Protein AF-A0A2N6VIM2-F1 (afdb_monomer)

Nearest PDB structures (foldseek):
  8fih-assembly1_C  TM=4.445E-01  e=6.158E+00  synthetic construct
  4oyd-assembly2_D  TM=3.310E-01  e=3.445E+00  synthetic construct

Solvent-accessible surface area (backbone atoms only — not comparable to full-atom values): 6609 Å² total; per-residue (Å²): 135,85,80,84,77,76,81,72,76,81,68,93,62,80,76,66,90,76,78,57,73,49,69,70,56,54,49,50,55,51,46,49,53,41,44,48,52,37,67,39,85,89,42,56,72,69,57,18,54,50,26,51,52,51,36,50,54,52,51,51,49,42,48,69,50,55,49,44,52,53,51,49,30,53,76,73,68,69,54,61,59,44,90,67,64,44,46,58,69,55,50,52,50,51,51,57,54,51,52,52,53,50,52,55,51,50,54,62,75,74,109

pLDDT: mean 90.07, std 14.83, range [36.84, 98.5]

Secondary structure (DSSP, 8-state):
------------SPPPTTS---HHHHHHHHHHHHHHHHH-TTS-HHHHHHHHHHHHHHHHHIIIIIIHHHHHHHHTT-PPP-TT---HHHHHHHHHHHHHHHHHHHHHHH-

Organism: NCBI:txid170994

Structure (mmCIF, N/CA/C/O backbone):
data_AF-A0A2N6VIM2-F1
#
_entry.id   AF-A0A2N6VIM2-F1
#
loop_
_atom_site.group_PDB
_atom_site.id
_atom_site.type_symbol
_atom_site.label_atom_id
_atom_site.label_alt_id
_atom_site.label_comp_id
_atom_site.label_asym_id
_atom_site.label_entity_id
_atom_site.label_seq_id
_atom_site.pdbx_PDB_ins_code
_atom_site.Cartn_x
_atom_site.Cartn_y
_atom_site.Cartn_z
_atom_site.occupancy
_atom_site.B_iso_or_equiv
_atom_site.auth_seq_id
_atom_site.auth_comp_id
_atom_site.auth_asym_id
_atom_site.auth_atom_id
_atom_site.pdbx_PDB_model_num
ATOM 1 N N . MET A 1 1 ? 50.051 2.769 6.266 1.00 45.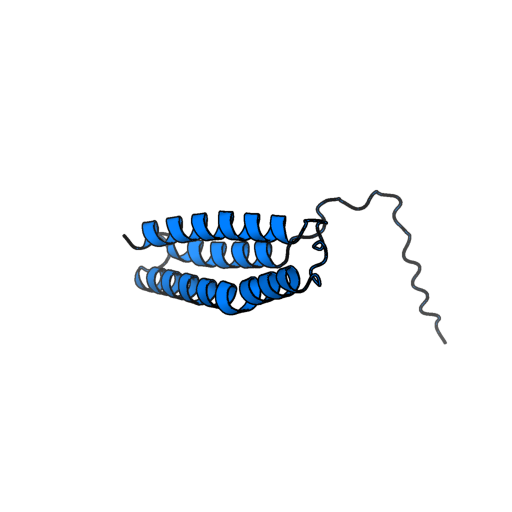91 1 MET A N 1
ATOM 2 C CA . MET A 1 1 ? 48.938 3.190 5.391 1.00 45.91 1 MET A CA 1
ATOM 3 C C . MET A 1 1 ? 48.219 1.909 4.994 1.00 45.91 1 MET A C 1
ATOM 5 O O . MET A 1 1 ? 48.769 1.162 4.201 1.00 45.91 1 MET A O 1
ATOM 9 N N . TYR A 1 2 ? 47.137 1.548 5.693 1.00 36.84 2 TYR A N 1
ATOM 10 C CA . TYR A 1 2 ? 46.463 0.258 5.492 1.00 36.84 2 TYR A CA 1
ATOM 11 C C . TYR A 1 2 ? 45.621 0.293 4.214 1.00 36.84 2 TYR A C 1
ATOM 13 O O . TYR A 1 2 ? 44.830 1.213 4.020 1.00 36.84 2 TYR A O 1
ATOM 21 N N . ASP A 1 3 ? 45.831 -0.709 3.368 1.00 47.19 3 ASP A N 1
ATOM 22 C CA . ASP A 1 3 ? 45.082 -0.969 2.145 1.00 47.19 3 ASP A CA 1
ATOM 23 C C . ASP A 1 3 ? 43.710 -1.562 2.510 1.00 47.19 3 ASP A C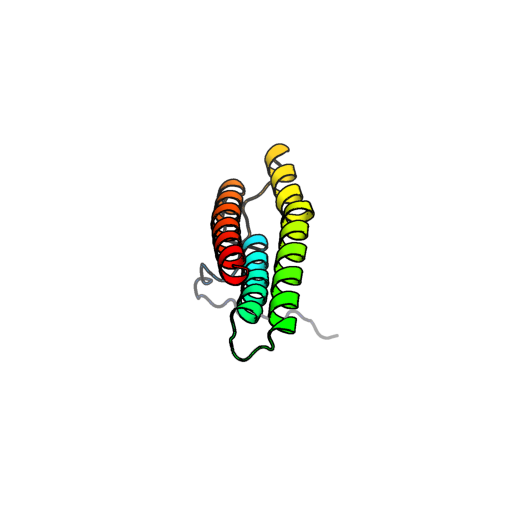 1
ATOM 25 O O . ASP A 1 3 ? 43.626 -2.589 3.187 1.00 47.19 3 ASP A O 1
ATOM 29 N N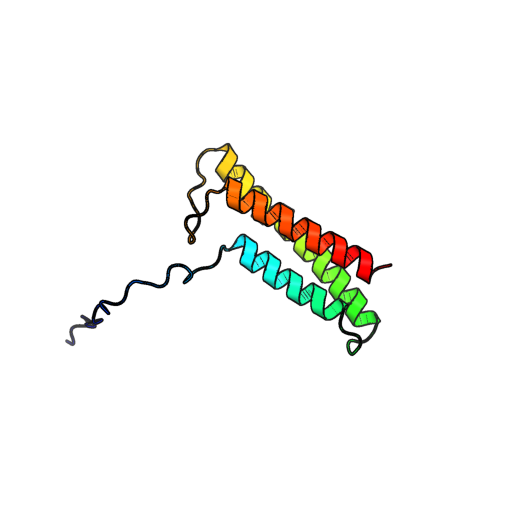 . VAL A 1 4 ? 42.630 -0.885 2.114 1.00 51.62 4 VAL A N 1
ATOM 30 C CA . VAL A 1 4 ? 41.235 -1.286 2.379 1.00 51.62 4 VAL A CA 1
ATOM 31 C C . VAL A 1 4 ? 40.689 -2.069 1.181 1.00 51.62 4 VAL A C 1
ATOM 33 O O . VAL A 1 4 ? 39.545 -1.908 0.763 1.00 51.62 4 VAL A O 1
ATOM 36 N N . ALA A 1 5 ? 41.498 -2.957 0.608 1.00 48.34 5 ALA A N 1
ATOM 37 C CA . ALA A 1 5 ? 41.003 -4.003 -0.273 1.00 48.34 5 ALA A CA 1
ATOM 38 C C . ALA A 1 5 ? 40.392 -5.120 0.589 1.00 48.34 5 ALA A C 1
ATOM 40 O O . ALA A 1 5 ? 40.985 -6.177 0.807 1.00 48.34 5 ALA A O 1
ATOM 41 N N . ALA A 1 6 ? 39.198 -4.865 1.133 1.00 50.22 6 ALA A N 1
ATOM 42 C CA . ALA A 1 6 ? 38.401 -5.885 1.800 1.00 50.22 6 ALA A CA 1
ATOM 43 C C . ALA A 1 6 ? 38.097 -7.001 0.786 1.00 50.22 6 ALA A C 1
ATOM 45 O O . ALA A 1 6 ? 37.249 -6.868 -0.097 1.00 50.22 6 ALA A O 1
ATOM 46 N N . SER A 1 7 ? 38.842 -8.097 0.917 1.00 51.19 7 SER A N 1
ATOM 47 C CA . SER A 1 7 ? 38.660 -9.357 0.206 1.00 51.19 7 SER A CA 1
ATOM 48 C C . SER A 1 7 ? 37.317 -9.970 0.607 1.00 51.19 7 SER A C 1
ATOM 50 O O . SER A 1 7 ? 37.214 -10.784 1.524 1.00 51.19 7 SER A O 1
ATOM 52 N N . GLY A 1 8 ? 36.248 -9.532 -0.055 1.00 54.12 8 GLY A N 1
ATOM 53 C CA . GLY A 1 8 ? 34.976 -10.235 -0.040 1.00 54.12 8 GLY A CA 1
ATOM 54 C C . GLY A 1 8 ? 35.133 -11.505 -0.864 1.00 54.12 8 GLY A C 1
ATOM 55 O O . GLY A 1 8 ? 35.124 -11.442 -2.093 1.00 54.12 8 GLY A O 1
ATOM 56 N N . LYS A 1 9 ? 35.296 -12.659 -0.206 1.00 54.19 9 LYS A N 1
ATOM 57 C CA . LYS A 1 9 ? 35.162 -13.967 -0.864 1.00 54.19 9 LYS A CA 1
ATOM 58 C C . LYS A 1 9 ? 33.849 -13.969 -1.653 1.00 54.19 9 LYS A C 1
ATOM 60 O O . LYS A 1 9 ? 32.778 -13.875 -1.055 1.00 54.19 9 LYS A O 1
ATOM 65 N N . LYS A 1 10 ? 33.922 -14.073 -2.984 1.00 59.53 10 LYS A N 1
ATOM 66 C CA . LYS A 1 10 ? 32.753 -14.424 -3.796 1.00 59.53 10 LYS A CA 1
ATOM 67 C C . LYS A 1 10 ? 32.299 -15.801 -3.320 1.00 59.53 10 LYS A C 1
ATOM 69 O O . LYS A 1 10 ? 33.054 -16.762 -3.416 1.00 59.53 10 LYS A O 1
ATOM 74 N N . HIS A 1 11 ? 31.117 -15.879 -2.724 1.00 62.19 11 HIS A N 1
ATOM 75 C CA . HIS A 1 11 ? 30.495 -17.164 -2.453 1.00 62.19 11 HIS A CA 1
ATOM 76 C C . HIS A 1 11 ? 30.005 -17.727 -3.792 1.00 62.19 11 HIS A C 1
ATOM 78 O O . HIS A 1 11 ? 29.185 -17.089 -4.443 1.00 62.19 11 HIS A O 1
ATOM 84 N N . ASP A 1 12 ? 30.483 -18.910 -4.187 1.00 69.19 12 ASP A N 1
ATOM 85 C CA . ASP A 1 12 ? 30.088 -19.628 -5.418 1.00 69.19 12 ASP A CA 1
ATOM 86 C C . ASP A 1 12 ? 28.651 -20.194 -5.374 1.00 69.19 12 ASP A C 1
ATOM 88 O O . ASP A 1 12 ? 28.278 -21.064 -6.161 1.00 69.19 12 ASP A O 1
ATOM 92 N N . LEU A 1 13 ? 27.822 -19.725 -4.439 1.00 72.56 13 LEU A N 1
ATOM 93 C CA . LEU A 1 13 ? 26.415 -20.094 -4.381 1.00 72.56 13 LEU A CA 1
ATOM 94 C C . LEU A 1 13 ? 25.634 -19.203 -5.356 1.00 72.56 13 LEU A C 1
ATOM 96 O O . LEU A 1 13 ? 25.857 -17.990 -5.365 1.00 72.56 13 LEU A O 1
ATOM 100 N N . PRO A 1 14 ? 24.709 -19.762 -6.159 1.00 71.75 14 PRO A N 1
ATOM 101 C CA . PRO A 1 14 ? 23.846 -18.946 -7.001 1.00 71.75 14 PRO A CA 1
ATOM 102 C C . PRO A 1 14 ? 23.079 -17.956 -6.121 1.00 71.75 14 PRO A C 1
ATOM 104 O O . PRO A 1 14 ? 22.527 -18.340 -5.086 1.00 71.75 14 PRO A O 1
ATOM 107 N N . GLU A 1 15 ? 23.059 -16.677 -6.512 1.00 72.56 15 GLU A N 1
ATOM 108 C CA . GLU A 1 15 ? 22.281 -15.687 -5.770 1.00 72.56 15 GLU A CA 1
ATOM 109 C C . GLU A 1 15 ? 20.799 -16.111 -5.745 1.00 72.56 15 GLU A C 1
ATOM 111 O O . GLU A 1 15 ? 20.262 -16.510 -6.786 1.00 72.56 15 GLU A O 1
ATOM 116 N N . PRO A 1 16 ? 20.121 -16.045 -4.583 1.00 78.81 16 PRO A N 1
ATOM 117 C CA . PRO A 1 16 ? 18.708 -16.388 -4.494 1.00 78.81 16 PRO A CA 1
ATOM 118 C C . PRO A 1 16 ? 17.881 -15.524 -5.450 1.00 78.81 16 PRO A C 1
ATOM 120 O O . PRO A 1 16 ? 17.967 -14.296 -5.409 1.00 78.81 16 PRO A O 1
ATOM 123 N N . GLN A 1 17 ? 17.055 -16.162 -6.283 1.00 71.19 17 GLN A N 1
ATOM 124 C CA . GLN A 1 17 ? 16.261 -15.471 -7.309 1.00 71.19 17 GLN A CA 1
ATOM 125 C C . GLN A 1 17 ? 15.257 -14.463 -6.707 1.00 71.19 17 GLN A C 1
ATOM 127 O O . GLN A 1 17 ? 14.955 -13.456 -7.339 1.00 71.19 17 GLN A O 1
ATOM 132 N N . ASP A 1 18 ? 14.838 -14.665 -5.451 1.00 80.88 18 ASP A N 1
ATOM 133 C CA . ASP A 1 18 ? 13.846 -13.843 -4.738 1.00 80.88 18 ASP A CA 1
ATOM 134 C C . ASP A 1 18 ? 14.463 -12.930 -3.660 1.00 80.88 18 ASP A C 1
ATOM 136 O O . ASP A 1 18 ? 13.863 -12.653 -2.621 1.00 80.88 18 ASP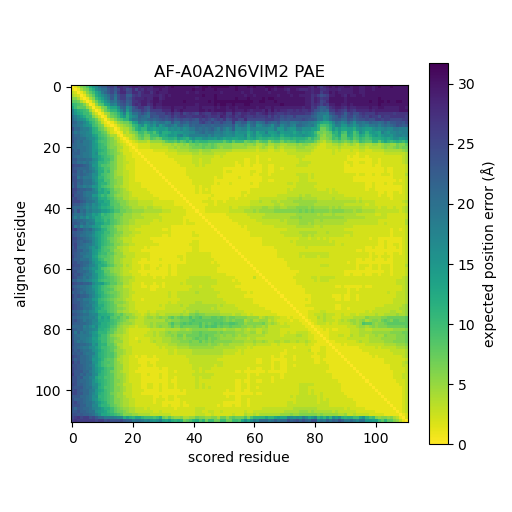 A O 1
ATOM 140 N N . ARG A 1 19 ? 15.695 -12.455 -3.871 1.00 84.62 19 ARG A N 1
ATOM 141 C CA . ARG A 1 19 ? 16.393 -11.597 -2.896 1.00 84.62 19 ARG A CA 1
ATOM 142 C C . ARG A 1 19 ? 15.738 -10.223 -2.701 1.00 84.62 19 ARG A C 1
ATOM 144 O O . ARG A 1 19 ? 15.929 -9.596 -1.658 1.00 84.62 19 ARG A O 1
ATOM 151 N N . TYR A 1 20 ? 15.004 -9.735 -3.701 1.00 87.81 20 TYR A N 1
ATOM 152 C CA . TYR A 1 20 ? 14.443 -8.384 -3.723 1.00 87.81 20 TYR A CA 1
ATOM 153 C C . TYR A 1 20 ? 12.929 -8.397 -3.906 1.00 87.81 20 TYR A C 1
ATOM 155 O O . TYR A 1 20 ? 12.362 -9.298 -4.514 1.00 87.81 20 TYR A O 1
ATOM 163 N N . LEU A 1 21 ? 12.280 -7.341 -3.415 1.00 89.00 21 LEU A N 1
ATOM 164 C CA . LEU A 1 21 ? 10.855 -7.101 -3.604 1.00 89.00 21 LEU A CA 1
ATOM 165 C C . LEU A 1 21 ? 10.637 -5.819 -4.401 1.00 89.00 21 LEU A C 1
ATOM 167 O O . LEU A 1 21 ? 11.345 -4.824 -4.222 1.00 89.00 21 LEU A O 1
ATOM 171 N N . ASP A 1 22 ? 9.597 -5.819 -5.231 1.00 92.88 22 ASP A N 1
ATOM 172 C CA . ASP A 1 22 ? 9.160 -4.622 -5.937 1.00 92.88 22 ASP A CA 1
ATOM 173 C C . ASP A 1 22 ? 8.753 -3.528 -4.951 1.00 92.88 22 ASP A C 1
ATOM 175 O O . ASP A 1 22 ? 7.917 -3.731 -4.068 1.00 92.88 22 ASP A O 1
ATOM 179 N N . ARG A 1 23 ? 9.311 -2.329 -5.125 1.00 93.69 23 ARG A N 1
ATOM 180 C CA . ARG A 1 23 ? 9.089 -1.187 -4.228 1.00 93.69 23 ARG A CA 1
ATOM 181 C C . ARG A 1 23 ? 7.606 -0.850 -4.067 1.00 93.69 23 ARG A C 1
ATOM 183 O O . ARG A 1 23 ? 7.167 -0.504 -2.970 1.00 93.69 23 ARG A O 1
ATOM 190 N N . GLU A 1 24 ? 6.844 -0.885 -5.154 1.00 95.50 24 GLU A N 1
ATOM 191 C CA . GLU A 1 24 ? 5.417 -0.575 -5.157 1.00 95.50 24 GLU A CA 1
ATOM 192 C C . GLU A 1 24 ? 4.592 -1.654 -4.446 1.00 95.50 24 GLU A C 1
ATOM 194 O O . GLU A 1 24 ? 3.660 -1.316 -3.719 1.00 95.50 24 GLU A O 1
ATOM 199 N N . LEU A 1 25 ? 4.958 -2.931 -4.592 1.00 96.12 25 LEU A N 1
ATOM 200 C CA . LEU A 1 25 ? 4.280 -4.034 -3.906 1.00 96.12 25 LEU A CA 1
ATOM 201 C C . LEU A 1 25 ? 4.623 -4.060 -2.415 1.00 96.12 25 LEU A C 1
ATOM 203 O O . LEU A 1 25 ? 3.726 -4.203 -1.591 1.00 96.12 25 LEU A O 1
ATOM 207 N N . SER A 1 26 ? 5.883 -3.805 -2.060 1.00 96.38 26 SER A N 1
ATOM 208 C CA . SER A 1 26 ? 6.309 -3.631 -0.667 1.00 96.38 26 SER A CA 1
ATOM 209 C C . SER A 1 26 ? 5.574 -2.480 0.022 1.00 96.38 26 SER A C 1
ATOM 211 O O . SER A 1 26 ? 5.239 -2.575 1.201 1.00 96.38 26 SER A O 1
ATOM 213 N N . TRP A 1 27 ? 5.286 -1.397 -0.708 1.00 97.62 27 TRP A N 1
ATOM 214 C CA . TRP A 1 27 ? 4.488 -0.292 -0.179 1.00 97.62 27 TRP A CA 1
ATOM 215 C C . TRP A 1 27 ? 3.033 -0.717 0.083 1.00 97.62 27 TRP A C 1
ATOM 217 O O . TRP A 1 27 ? 2.496 -0.423 1.148 1.00 97.62 27 TRP A O 1
ATOM 227 N N . LEU A 1 28 ? 2.406 -1.463 -0.835 1.00 98.31 28 LEU A N 1
ATOM 228 C CA . LEU A 1 28 ? 1.051 -1.991 -0.616 1.00 98.31 28 LEU A CA 1
ATOM 229 C C . LEU A 1 28 ? 0.999 -2.980 0.554 1.00 98.31 28 LEU A C 1
ATOM 231 O O . LEU A 1 28 ? 0.065 -2.911 1.345 1.00 98.31 28 LEU A O 1
ATOM 235 N N . ALA A 1 29 ? 2.011 -3.837 0.710 1.00 98.00 29 ALA A N 1
ATOM 23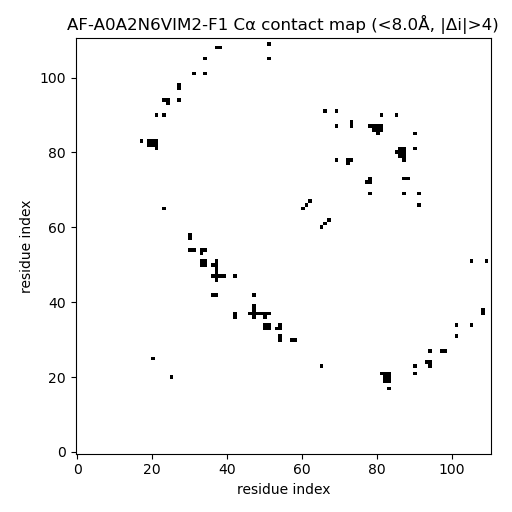6 C CA . ALA A 1 29 ? 2.124 -4.754 1.845 1.00 98.00 29 ALA A CA 1
ATOM 237 C C . ALA A 1 29 ? 2.286 -4.009 3.182 1.00 98.00 29 ALA A C 1
ATOM 239 O O . ALA A 1 29 ? 1.771 -4.438 4.211 1.00 98.00 29 ALA A O 1
ATOM 240 N N . PHE A 1 30 ? 2.971 -2.860 3.185 1.00 98.12 30 PHE A N 1
ATOM 241 C CA . PHE A 1 30 ? 2.978 -1.981 4.353 1.00 98.12 30 PHE A CA 1
ATOM 242 C C . PHE A 1 30 ? 1.572 -1.456 4.663 1.00 98.12 30 PHE A C 1
ATOM 244 O O . PHE A 1 30 ? 1.131 -1.568 5.804 1.00 98.12 30 PHE A O 1
ATOM 251 N N . ASN A 1 31 ? 0.851 -0.940 3.664 1.00 98.31 31 ASN A N 1
ATOM 252 C CA . ASN A 1 31 ? -0.492 -0.406 3.891 1.00 98.31 31 ASN A CA 1
ATOM 253 C C . ASN A 1 31 ? -1.498 -1.507 4.283 1.00 98.31 31 ASN A C 1
ATOM 255 O O . ASN A 1 31 ? -2.420 -1.268 5.052 1.00 98.31 31 ASN A O 1
ATOM 259 N N . GLU A 1 32 ? -1.295 -2.743 3.826 1.00 98.50 32 GLU A N 1
ATOM 260 C CA . GLU A 1 32 ? -2.054 -3.908 4.289 1.00 98.50 32 GLU A CA 1
ATOM 261 C C . GLU A 1 32 ? -1.883 -4.164 5.790 1.00 98.50 32 GLU A C 1
ATOM 263 O O . GLU A 1 32 ? -2.863 -4.472 6.464 1.00 98.50 32 GLU A O 1
ATOM 268 N N . ARG A 1 33 ? -0.675 -3.982 6.342 1.00 98.31 33 ARG A N 1
ATOM 269 C CA . ARG A 1 33 ? -0.457 -4.092 7.794 1.00 98.31 33 ARG A CA 1
ATOM 270 C C . ARG A 1 33 ? -1.215 -3.019 8.569 1.00 98.31 33 ARG A C 1
ATOM 272 O O . ARG A 1 33 ? -1.776 -3.333 9.610 1.00 98.31 33 ARG A O 1
ATOM 279 N N . VAL A 1 34 ? -1.291 -1.794 8.041 1.00 98.19 34 VAL A N 1
ATOM 280 C CA . VAL A 1 34 ? -2.133 -0.730 8.618 1.00 98.19 34 VAL A CA 1
ATOM 281 C C . VAL A 1 34 ? -3.599 -1.167 8.634 1.00 98.19 34 VAL A C 1
ATOM 283 O O . VAL A 1 34 ? -4.264 -1.041 9.657 1.00 98.19 34 VAL A O 1
ATOM 286 N N . LEU A 1 35 ? -4.090 -1.751 7.536 1.00 98.06 35 LEU A N 1
ATOM 287 C CA . LEU A 1 35 ? -5.462 -2.258 7.466 1.00 98.06 35 LEU A CA 1
ATOM 288 C C . LEU A 1 35 ? -5.720 -3.410 8.445 1.00 98.06 35 LEU A C 1
ATOM 290 O O . LEU A 1 35 ? -6.821 -3.533 8.967 1.00 98.06 35 LEU A O 1
ATOM 294 N N . THR A 1 36 ? -4.716 -4.244 8.714 1.00 98.00 36 THR A N 1
ATOM 295 C CA . THR A 1 36 ? -4.827 -5.321 9.705 1.00 98.00 36 THR A CA 1
ATOM 296 C C . THR A 1 36 ? -5.005 -4.791 11.125 1.00 98.00 36 THR A C 1
ATOM 298 O O . THR A 1 36 ? -5.770 -5.389 11.871 1.00 98.00 36 THR A O 1
ATOM 301 N N . MET A 1 37 ? -4.424 -3.639 11.476 1.00 97.75 37 MET A N 1
ATOM 302 C CA . MET A 1 37 ? -4.688 -3.002 12.776 1.00 97.75 37 MET A CA 1
ATOM 303 C C . MET A 1 37 ? -6.153 -2.558 12.931 1.00 97.75 37 MET A C 1
ATOM 305 O O . MET A 1 37 ? -6.677 -2.525 14.037 1.00 97.75 37 MET A O 1
ATOM 309 N N . ALA A 1 38 ? -6.847 -2.250 11.829 1.00 97.06 38 ALA A N 1
ATOM 310 C CA . ALA A 1 38 ? -8.278 -1.936 11.860 1.00 97.06 38 ALA A CA 1
ATOM 311 C C . ALA A 1 38 ? -9.187 -3.175 12.011 1.00 97.06 38 ALA A C 1
ATOM 313 O O . ALA A 1 38 ? -10.360 -3.046 12.370 1.00 97.06 38 ALA A O 1
ATOM 314 N N . ASP A 1 39 ? -8.666 -4.365 11.711 1.00 96.06 39 ASP A N 1
ATOM 315 C CA . ASP A 1 39 ? -9.379 -5.651 11.754 1.00 96.06 39 ASP A CA 1
ATOM 316 C C . ASP A 1 39 ? -9.208 -6.368 13.106 1.00 96.06 39 ASP A C 1
ATOM 318 O O . ASP A 1 39 ? -9.927 -7.311 13.415 1.00 96.06 39 ASP A O 1
ATOM 322 N N . ASP A 1 40 ? -8.254 -5.923 13.924 1.00 96.69 40 ASP A N 1
ATOM 323 C CA . ASP A 1 40 ? -7.946 -6.541 15.209 1.00 96.69 40 ASP A CA 1
ATOM 324 C C . ASP A 1 40 ? -9.028 -6.217 16.264 1.00 96.69 40 ASP A C 1
ATOM 326 O O . ASP A 1 40 ? -9.214 -5.040 16.598 1.00 96.69 40 ASP A O 1
ATOM 330 N N . PRO A 1 41 ? -9.748 -7.222 16.810 1.00 94.88 41 PRO A N 1
ATOM 331 C CA . PRO A 1 41 ? -10.771 -7.004 17.831 1.00 94.88 41 PRO A CA 1
ATOM 332 C C . PRO A 1 41 ? -10.208 -6.493 19.164 1.00 94.88 41 PRO A C 1
ATOM 334 O O . PRO A 1 41 ? -10.957 -5.876 19.920 1.00 94.88 41 PRO A O 1
ATOM 337 N N . GLU A 1 42 ? -8.915 -6.693 19.437 1.00 97.44 42 GLU A N 1
ATOM 338 C CA . GLU A 1 42 ? -8.257 -6.178 20.645 1.00 97.44 42 GLU A CA 1
ATOM 339 C C . GLU A 1 42 ? -7.923 -4.680 20.529 1.00 97.44 42 GLU A C 1
ATOM 341 O O . GLU A 1 42 ? -7.636 -4.014 21.526 1.00 97.44 42 GLU A O 1
ATOM 346 N N . THR A 1 43 ? -7.991 -4.111 19.319 1.00 96.62 43 THR A N 1
ATOM 347 C CA . THR A 1 43 ? -7.796 -2.674 19.105 1.00 96.62 43 THR A CA 1
ATOM 348 C C . THR A 1 43 ? -9.083 -1.909 19.455 1.00 96.62 43 THR A C 1
ATOM 350 O O . THR A 1 43 ? -10.153 -2.231 18.927 1.00 96.62 43 THR A O 1
ATOM 353 N N . PRO A 1 44 ? -9.023 -0.853 20.296 1.00 97.88 44 PRO A N 1
ATOM 354 C CA . PRO A 1 44 ? -10.196 -0.052 20.638 1.00 97.88 44 PRO A CA 1
ATOM 355 C C . PRO A 1 44 ? -10.937 0.467 19.403 1.00 97.88 44 PRO A C 1
ATOM 357 O O . PRO A 1 44 ? -10.320 0.872 18.418 1.00 97.88 44 PRO A O 1
ATOM 360 N N . LEU A 1 45 ? -12.271 0.513 19.465 1.00 96.25 45 LEU A N 1
ATOM 361 C CA . LEU A 1 45 ? -13.116 0.813 18.301 1.00 96.25 45 LEU A CA 1
ATOM 362 C C . LEU A 1 45 ? -12.724 2.112 17.578 1.00 96.25 45 LEU A C 1
ATOM 364 O O . LEU A 1 45 ? -12.639 2.131 16.353 1.00 96.25 45 LEU A O 1
ATOM 368 N N . LEU A 1 46 ? -12.456 3.187 18.323 1.00 97.50 46 LEU A N 1
ATOM 369 C CA . LEU A 1 46 ? -12.055 4.465 17.728 1.00 97.50 46 LEU A CA 1
ATOM 370 C C . LEU A 1 46 ? -10.671 4.394 17.068 1.00 97.50 46 LEU A C 1
ATOM 372 O O . LEU A 1 46 ? -10.474 4.987 16.011 1.00 97.50 46 LEU A O 1
ATOM 376 N N . GLU A 1 47 ? -9.743 3.612 17.621 1.00 98.12 47 GLU A N 1
ATOM 377 C CA . GLU A 1 47 ? -8.432 3.396 17.001 1.00 98.12 47 GLU A CA 1
ATOM 378 C C . GLU A 1 47 ? -8.543 2.584 15.709 1.00 98.12 47 GLU A C 1
ATOM 380 O O . GLU A 1 47 ? -7.869 2.885 14.724 1.00 98.12 47 GLU A O 1
ATOM 385 N N . ARG A 1 48 ? -9.468 1.621 15.640 1.00 98.00 48 ARG A N 1
ATOM 386 C CA . ARG A 1 48 ? -9.763 0.905 14.389 1.00 98.00 48 ARG A CA 1
ATOM 387 C C . ARG A 1 48 ? -10.263 1.861 13.305 1.00 98.00 48 ARG A C 1
ATOM 389 O O . ARG A 1 48 ? -9.802 1.786 12.167 1.00 98.00 48 ARG A O 1
ATOM 396 N N . VAL A 1 49 ? -11.143 2.803 13.656 1.00 97.38 49 VAL A N 1
ATOM 397 C CA . VAL A 1 49 ? -11.605 3.859 12.735 1.00 97.38 49 VAL A CA 1
ATOM 398 C C . VAL A 1 49 ? -10.445 4.760 12.295 1.00 97.38 49 VAL A C 1
ATOM 400 O O . VAL A 1 49 ? -10.335 5.070 11.105 1.00 97.38 49 VAL A O 1
ATOM 403 N N . ASN A 1 50 ? -9.533 5.117 13.205 1.00 98.00 50 ASN A N 1
ATOM 404 C CA . ASN A 1 50 ? -8.319 5.859 12.855 1.00 98.00 50 ASN A CA 1
ATOM 405 C C . ASN A 1 50 ? -7.469 5.086 11.836 1.00 98.00 50 ASN A C 1
ATOM 407 O O . ASN A 1 50 ? -7.092 5.648 10.807 1.00 98.00 50 ASN A O 1
ATOM 411 N N . PHE A 1 51 ? -7.226 3.789 12.048 1.00 98.44 51 PHE A N 1
ATOM 412 C CA . PHE A 1 51 ? -6.480 2.960 11.098 1.00 98.44 51 PHE A CA 1
ATOM 413 C C . PHE A 1 51 ? -7.171 2.837 9.732 1.00 98.44 51 PHE A C 1
ATOM 415 O O . PHE A 1 51 ? -6.482 2.874 8.711 1.00 98.44 51 PHE A O 1
ATOM 422 N N . LEU A 1 52 ? -8.509 2.769 9.675 1.00 98.06 52 LEU A N 1
ATOM 423 C CA . LEU A 1 52 ? -9.255 2.811 8.408 1.00 98.06 52 LEU A CA 1
ATOM 424 C C . LEU A 1 52 ? -9.045 4.135 7.658 1.00 98.06 52 LEU A C 1
ATOM 426 O O . LEU A 1 52 ? -8.896 4.121 6.432 1.00 98.06 52 LEU A O 1
ATOM 430 N N . SER A 1 53 ? -9.016 5.262 8.375 1.00 98.19 53 SER A N 1
ATOM 431 C CA . SER A 1 53 ? -8.758 6.592 7.805 1.00 98.19 53 SER A CA 1
ATOM 432 C C . SER A 1 53 ? -7.312 6.738 7.311 1.00 98.19 53 SER A C 1
ATOM 434 O O . SER A 1 53 ? -7.068 7.201 6.191 1.00 98.19 53 SER A O 1
ATOM 436 N N . ILE A 1 54 ? -6.344 6.262 8.104 1.00 98.50 54 ILE A N 1
ATOM 437 C CA . ILE A 1 54 ? -4.918 6.254 7.749 1.00 98.50 54 ILE A CA 1
ATOM 438 C C . ILE A 1 54 ? -4.688 5.386 6.509 1.00 98.50 54 ILE A C 1
ATOM 440 O O . ILE A 1 54 ? -4.025 5.820 5.568 1.00 98.50 54 ILE A O 1
ATOM 444 N N . PHE A 1 55 ? -5.266 4.181 6.467 1.00 98.50 55 PHE A N 1
ATOM 445 C CA . PHE A 1 55 ? -5.171 3.290 5.311 1.00 98.50 55 PHE A CA 1
ATOM 446 C C . PHE A 1 55 ? -5.652 3.970 4.021 1.00 98.50 55 PHE A C 1
ATOM 448 O O . PHE A 1 55 ? -4.966 3.876 2.998 1.00 98.50 55 PHE A O 1
ATOM 455 N N . ALA A 1 56 ? -6.812 4.637 4.069 1.00 98.19 56 ALA A N 1
ATOM 456 C CA . ALA A 1 56 ? -7.403 5.308 2.914 1.00 98.19 56 ALA A CA 1
ATOM 457 C C . ALA A 1 56 ? -6.529 6.477 2.436 1.00 98.19 56 ALA A C 1
ATOM 459 O O . ALA A 1 56 ? -6.150 6.515 1.266 1.00 98.19 56 ALA A O 1
ATOM 460 N N . SER A 1 57 ? -6.112 7.350 3.357 1.00 98.44 57 SER A N 1
ATOM 461 C CA . SER A 1 57 ? -5.239 8.495 3.056 1.00 98.44 57 SER A CA 1
ATOM 462 C C . SER A 1 57 ? -3.909 8.056 2.435 1.00 98.44 57 SER A C 1
ATOM 464 O O . SER A 1 57 ? -3.476 8.596 1.416 1.00 98.44 57 SER A O 1
ATOM 466 N N . ASN A 1 58 ? -3.285 7.015 2.997 1.00 98.38 58 ASN A N 1
ATOM 467 C CA . ASN A 1 58 ? -2.061 6.440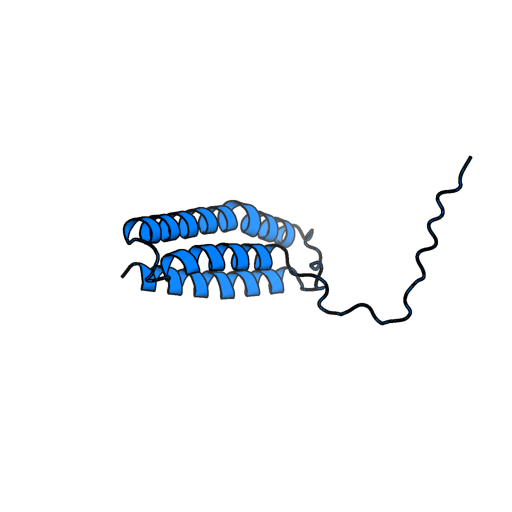 2.448 1.00 98.38 58 ASN A CA 1
ATOM 468 C C . ASN A 1 58 ? -2.290 5.911 1.026 1.00 98.38 58 ASN A C 1
ATOM 470 O O . ASN A 1 58 ? -1.453 6.109 0.141 1.00 98.38 58 ASN A O 1
ATOM 474 N N . LEU A 1 59 ? -3.395 5.187 0.801 1.00 98.31 59 LEU A N 1
ATOM 475 C CA . LEU A 1 59 ? -3.696 4.593 -0.500 1.00 98.31 59 LEU A CA 1
ATOM 476 C C . LEU A 1 59 ? -3.873 5.679 -1.569 1.00 98.31 59 LEU A C 1
ATOM 478 O O . LEU A 1 59 ? -3.339 5.529 -2.671 1.00 98.31 59 LEU A O 1
ATOM 482 N N . ASP A 1 60 ? -4.541 6.782 -1.235 1.00 98.50 60 ASP A N 1
ATOM 483 C CA . ASP A 1 60 ? -4.691 7.935 -2.122 1.00 98.50 60 ASP A CA 1
ATOM 484 C C . ASP A 1 60 ? -3.333 8.554 -2.479 1.00 98.50 60 ASP A C 1
ATOM 486 O O . ASP A 1 60 ? -3.032 8.739 -3.663 1.00 98.50 60 ASP A O 1
ATOM 490 N N . GLU A 1 61 ? -2.459 8.791 -1.494 1.00 98.50 61 GLU A N 1
ATOM 491 C CA . GLU A 1 61 ? -1.100 9.298 -1.737 1.00 98.50 61 GLU A CA 1
ATOM 492 C C . GLU A 1 61 ? -0.302 8.363 -2.661 1.00 98.50 61 GLU A C 1
ATOM 494 O O . GLU A 1 61 ? 0.355 8.802 -3.613 1.00 98.50 61 GLU A O 1
ATOM 499 N N . PHE A 1 62 ? -0.397 7.051 -2.441 1.00 98.38 62 PHE A N 1
ATOM 500 C CA . PHE A 1 62 ? 0.263 6.064 -3.288 1.00 98.38 62 PHE A CA 1
ATOM 501 C C . PHE A 1 62 ? -0.177 6.158 -4.749 1.00 98.38 62 PHE A C 1
ATOM 503 O O . PHE A 1 62 ? 0.667 6.090 -5.654 1.00 98.38 62 PHE A O 1
ATOM 510 N N . PHE A 1 63 ? -1.472 6.348 -5.004 1.00 98.38 63 PHE A N 1
ATOM 511 C CA . PHE A 1 63 ? -1.973 6.520 -6.364 1.00 98.38 63 PHE A CA 1
ATOM 512 C C . PHE A 1 63 ? -1.561 7.861 -6.974 1.00 98.38 63 PHE A C 1
ATOM 514 O O . PHE A 1 63 ? -1.099 7.886 -8.122 1.00 98.38 63 PHE A O 1
ATOM 521 N N . MET A 1 64 ? -1.677 8.948 -6.211 1.00 98.19 64 MET A N 1
ATOM 522 C CA . MET A 1 64 ? -1.333 10.296 -6.664 1.00 98.19 64 MET A CA 1
ATOM 523 C C . MET A 1 64 ? 0.153 10.445 -6.995 1.00 98.19 64 MET A C 1
ATOM 525 O O . MET A 1 64 ? 0.496 11.086 -7.987 1.00 98.19 64 MET A O 1
ATOM 529 N N . VAL A 1 65 ? 1.040 9.831 -6.209 1.00 97.31 65 VAL A N 1
ATOM 530 C CA . VAL A 1 65 ? 2.491 10.005 -6.355 1.00 97.31 65 VAL A CA 1
ATOM 531 C C . VAL A 1 65 ? 3.126 8.820 -7.077 1.00 97.31 65 VAL A C 1
ATOM 533 O O . VAL A 1 65 ? 3.707 8.969 -8.157 1.00 97.31 65 VAL A O 1
ATOM 536 N N . ARG A 1 66 ? 3.034 7.612 -6.506 1.00 96.62 66 ARG A N 1
ATOM 537 C CA . ARG A 1 66 ? 3.817 6.460 -6.986 1.00 96.62 66 ARG A CA 1
ATOM 538 C C . ARG A 1 66 ? 3.263 5.882 -8.279 1.00 96.62 66 ARG A C 1
ATOM 540 O O . ARG A 1 66 ? 4.016 5.687 -9.237 1.00 96.62 66 ARG A O 1
ATOM 547 N N . VAL A 1 67 ? 1.954 5.639 -8.339 1.00 97.69 67 VAL A N 1
ATOM 548 C CA . VAL A 1 67 ? 1.321 5.088 -9.548 1.00 97.69 67 VAL A CA 1
ATOM 549 C C . VAL A 1 67 ? 1.387 6.094 -10.695 1.00 97.69 67 VAL A C 1
ATOM 551 O O . VAL A 1 67 ? 1.692 5.699 -11.822 1.00 97.69 67 VAL A O 1
ATOM 554 N N . ALA A 1 68 ? 1.179 7.386 -10.424 1.00 97.69 68 ALA A N 1
ATOM 555 C CA . ALA A 1 68 ? 1.356 8.442 -11.419 1.00 97.69 68 ALA A CA 1
ATOM 556 C C . ALA A 1 68 ? 2.789 8.476 -11.981 1.00 97.69 68 ALA A C 1
ATOM 558 O O . ALA A 1 68 ? 2.971 8.511 -13.201 1.00 97.69 68 ALA A O 1
ATOM 559 N N . GLY A 1 69 ? 3.808 8.384 -11.119 1.00 96.81 69 GLY A N 1
ATOM 560 C CA . GLY A 1 69 ? 5.212 8.316 -11.533 1.00 96.81 69 GLY A CA 1
ATOM 561 C C . GLY A 1 69 ? 5.518 7.101 -12.415 1.00 96.81 69 GLY A C 1
ATOM 562 O O . GLY A 1 69 ? 6.137 7.236 -13.474 1.00 96.81 69 GLY A O 1
ATOM 563 N N . LEU A 1 70 ? 5.030 5.914 -12.037 1.00 96.06 70 LEU A N 1
ATOM 564 C CA . LEU A 1 70 ? 5.187 4.705 -12.849 1.00 96.06 70 LEU A CA 1
ATOM 565 C C . LEU A 1 70 ? 4.471 4.831 -14.204 1.00 96.06 70 LEU A C 1
ATOM 567 O O . LEU A 1 70 ? 5.074 4.526 -15.232 1.00 96.06 70 LEU A O 1
ATOM 571 N N . LYS A 1 71 ? 3.227 5.333 -14.228 1.00 97.38 71 LYS A N 1
ATOM 572 C CA . LYS A 1 71 ? 2.476 5.587 -15.471 1.00 97.38 71 LYS A CA 1
ATOM 573 C C . LYS A 1 71 ? 3.218 6.546 -16.397 1.00 97.38 71 LYS A C 1
ATOM 575 O O . LYS A 1 71 ? 3.317 6.262 -17.587 1.00 97.38 71 LYS A O 1
ATOM 580 N N . ARG A 1 72 ? 3.781 7.635 -15.860 1.00 97.75 72 ARG A N 1
ATOM 581 C CA . ARG A 1 72 ? 4.565 8.606 -16.635 1.00 97.75 72 ARG A CA 1
ATOM 582 C C . ARG A 1 72 ? 5.764 7.941 -17.304 1.00 97.75 72 ARG A C 1
ATOM 584 O O . ARG A 1 72 ? 5.895 8.051 -18.515 1.00 97.75 72 ARG A O 1
ATOM 591 N N . ARG A 1 73 ? 6.587 7.200 -16.551 1.00 96.12 73 ARG A N 1
ATOM 592 C CA . ARG A 1 73 ? 7.752 6.490 -17.116 1.00 96.12 73 ARG A CA 1
ATOM 593 C C . ARG A 1 73 ? 7.350 5.498 -18.207 1.00 96.12 73 ARG A C 1
ATOM 595 O O . ARG A 1 73 ? 8.054 5.369 -19.201 1.00 96.12 73 ARG A O 1
ATOM 602 N N . ILE A 1 74 ? 6.225 4.798 -18.028 1.00 95.94 74 ILE A N 1
ATOM 603 C CA . ILE A 1 74 ? 5.701 3.869 -19.039 1.00 95.94 74 ILE A CA 1
ATOM 604 C C . ILE A 1 74 ? 5.301 4.631 -20.305 1.00 95.94 74 ILE A C 1
ATOM 606 O O . ILE A 1 74 ? 5.660 4.210 -21.399 1.00 95.94 74 ILE A O 1
ATOM 610 N N . ALA A 1 75 ? 4.574 5.742 -20.162 1.00 96.44 75 ALA A N 1
ATOM 611 C CA . ALA A 1 75 ? 4.100 6.543 -21.287 1.00 96.44 75 ALA A CA 1
ATOM 612 C C . ALA A 1 75 ? 5.247 7.188 -22.081 1.00 96.44 75 ALA A C 1
ATOM 614 O O . ALA A 1 75 ? 5.161 7.280 -23.300 1.00 96.44 75 ALA A O 1
ATOM 615 N N . THR A 1 76 ? 6.331 7.591 -21.413 1.00 97.12 76 THR A N 1
ATOM 616 C CA . THR A 1 76 ? 7.509 8.188 -22.062 1.00 97.12 76 THR A CA 1
ATOM 617 C C . THR A 1 76 ? 8.524 7.157 -22.562 1.00 97.12 76 THR A C 1
ATOM 619 O O . THR A 1 76 ? 9.579 7.545 -23.050 1.00 97.12 76 THR A O 1
ATOM 622 N N . GLY A 1 77 ? 8.270 5.854 -22.388 1.00 94.38 77 GLY A N 1
ATOM 623 C CA . GLY A 1 77 ? 9.219 4.793 -22.751 1.00 94.38 77 GLY A CA 1
ATOM 624 C C . GLY A 1 77 ? 10.474 4.718 -21.867 1.00 94.38 77 GLY A C 1
ATOM 625 O O . GLY A 1 77 ? 11.398 3.982 -22.186 1.00 94.38 77 GLY A O 1
ATOM 626 N N . LEU A 1 78 ? 10.508 5.443 -20.744 1.00 93.62 78 LEU A N 1
ATOM 627 C CA . LEU A 1 78 ? 11.641 5.480 -19.805 1.00 93.62 78 LEU A CA 1
ATOM 628 C C . LEU A 1 78 ? 11.543 4.414 -18.701 1.00 93.62 78 LEU A C 1
ATOM 630 O O . LEU A 1 78 ? 12.378 4.365 -17.799 1.00 93.62 78 LEU A O 1
ATOM 634 N N . ALA A 1 79 ? 10.484 3.603 -18.697 1.00 92.25 79 ALA A N 1
ATOM 635 C CA . ALA A 1 79 ? 10.295 2.580 -17.681 1.00 92.25 79 ALA A CA 1
ATOM 636 C C . ALA A 1 79 ? 11.163 1.351 -17.971 1.00 92.25 79 ALA A C 1
ATOM 638 O O . ALA A 1 79 ? 10.987 0.681 -18.986 1.00 92.25 79 ALA A O 1
ATOM 639 N N . VAL A 1 80 ? 12.047 1.034 -17.031 1.00 93.62 80 VAL A N 1
ATOM 640 C CA . VAL A 1 80 ? 12.882 -0.170 -17.045 1.00 93.62 80 VAL A CA 1
ATOM 641 C C . VAL A 1 80 ? 12.233 -1.294 -16.230 1.00 93.62 80 VAL A C 1
ATOM 643 O O . VAL A 1 80 ? 11.401 -1.000 -15.362 1.00 93.62 80 VAL A O 1
ATOM 646 N N . PRO A 1 81 ? 12.584 -2.569 -16.484 1.00 93.88 81 PRO A N 1
ATOM 647 C CA . PRO A 1 81 ? 12.208 -3.671 -15.606 1.00 93.88 81 PRO A CA 1
ATOM 648 C C . PRO A 1 81 ? 12.578 -3.381 -14.150 1.00 93.88 81 P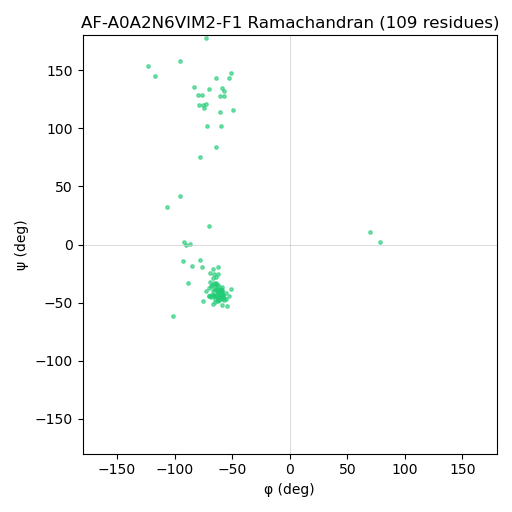RO A C 1
ATOM 650 O O . PRO A 1 81 ? 13.554 -2.685 -13.867 1.00 93.88 81 PRO A O 1
ATOM 653 N N . SER A 1 82 ? 11.770 -3.887 -13.227 1.00 92.56 82 SER A N 1
ATOM 654 C CA . SER A 1 82 ? 12.008 -3.698 -11.803 1.00 92.56 82 SER A CA 1
ATOM 655 C C . SER A 1 82 ? 13.194 -4.526 -11.296 1.00 92.56 82 SER A C 1
ATOM 657 O O . SER A 1 82 ? 13.789 -5.315 -12.030 1.00 92.56 82 SER A O 1
ATOM 659 N N . VAL A 1 83 ? 13.521 -4.376 -10.009 1.00 89.38 83 VAL A N 1
ATOM 660 C CA . VAL A 1 83 ? 14.602 -5.129 -9.344 1.00 89.38 83 VAL A CA 1
ATOM 661 C C . VAL A 1 83 ? 14.367 -6.643 -9.316 1.00 89.38 83 VAL A C 1
ATOM 663 O O . VAL A 1 83 ? 15.317 -7.397 -9.163 1.00 89.38 83 VAL A O 1
ATOM 666 N N . THR A 1 84 ? 13.119 -7.082 -9.493 1.00 90.62 84 THR A N 1
ATOM 667 C CA . THR A 1 84 ? 12.721 -8.495 -9.625 1.00 90.62 84 THR A CA 1
ATOM 668 C C . THR A 1 84 ? 12.696 -8.959 -11.088 1.00 90.62 84 THR A C 1
ATOM 670 O O . THR A 1 84 ? 12.295 -10.080 -11.385 1.00 90.62 84 THR A O 1
ATOM 673 N N . GLY A 1 85 ? 13.072 -8.091 -12.035 1.00 91.38 85 GLY A N 1
ATOM 674 C CA . GLY A 1 85 ? 12.983 -8.34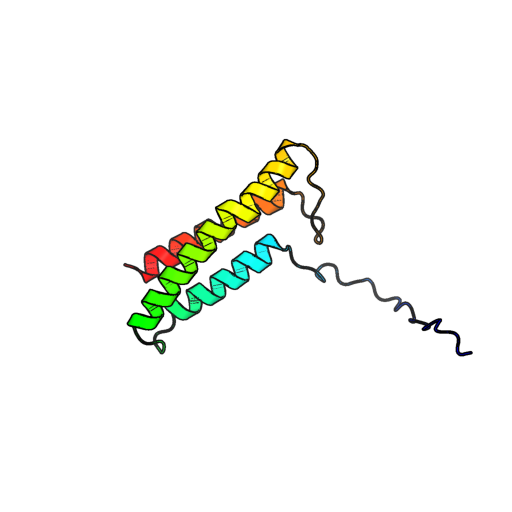0 -13.475 1.00 91.38 85 GLY A CA 1
ATOM 675 C C . GLY A 1 85 ? 11.575 -8.166 -14.059 1.00 91.38 85 GLY A C 1
ATOM 676 O O . GLY A 1 85 ? 11.374 -8.366 -15.261 1.00 91.38 85 GLY A O 1
ATOM 677 N N . ALA A 1 86 ? 10.584 -7.766 -13.256 1.00 93.12 86 ALA A N 1
ATOM 678 C CA . ALA A 1 86 ? 9.217 -7.615 -13.730 1.00 93.12 86 ALA A CA 1
ATOM 679 C C . ALA A 1 86 ? 9.075 -6.414 -14.676 1.00 93.12 86 ALA A C 1
ATOM 681 O O . ALA A 1 86 ? 9.514 -5.295 -14.402 1.00 93.12 86 ALA A O 1
ATOM 682 N N . GLN A 1 87 ? 8.387 -6.626 -15.799 1.00 96.50 87 GLN A N 1
ATOM 683 C CA . GLN A 1 87 ? 8.090 -5.546 -16.738 1.00 96.50 87 GLN A CA 1
ATOM 684 C C . GLN A 1 87 ? 7.178 -4.491 -16.083 1.00 96.50 87 GLN A C 1
ATOM 686 O O . GLN A 1 87 ? 6.224 -4.863 -15.394 1.00 96.50 87 GLN A O 1
ATOM 691 N N . PRO A 1 88 ? 7.349 -3.185 -16.361 1.00 95.88 88 PRO A N 1
ATOM 692 C CA . PRO A 1 88 ? 6.552 -2.113 -15.748 1.00 95.88 88 PRO A CA 1
ATOM 693 C C . PRO A 1 88 ? 5.033 -2.316 -15.833 1.00 95.88 88 PRO A C 1
ATOM 695 O O . PRO A 1 88 ? 4.288 -2.041 -14.891 1.00 95.88 88 PRO A O 1
ATOM 698 N N . ARG A 1 89 ? 4.551 -2.849 -16.963 1.00 95.88 89 ARG A N 1
ATOM 699 C CA . ARG A 1 89 ? 3.131 -3.184 -17.152 1.00 95.88 89 ARG A CA 1
ATOM 700 C C . ARG A 1 89 ? 2.684 -4.364 -16.285 1.00 95.88 89 ARG A C 1
ATOM 702 O O . ARG A 1 89 ? 1.530 -4.393 -15.868 1.00 95.88 89 ARG A O 1
ATOM 709 N N . ALA A 1 90 ? 3.566 -5.327 -16.018 1.00 96.75 90 ALA A N 1
ATOM 710 C CA . ALA A 1 90 ? 3.298 -6.425 -15.093 1.00 96.75 90 ALA A CA 1
ATOM 711 C C . ALA A 1 90 ? 3.201 -5.911 -13.652 1.00 96.75 90 ALA A C 1
ATOM 713 O O . ALA A 1 90 ? 2.211 -6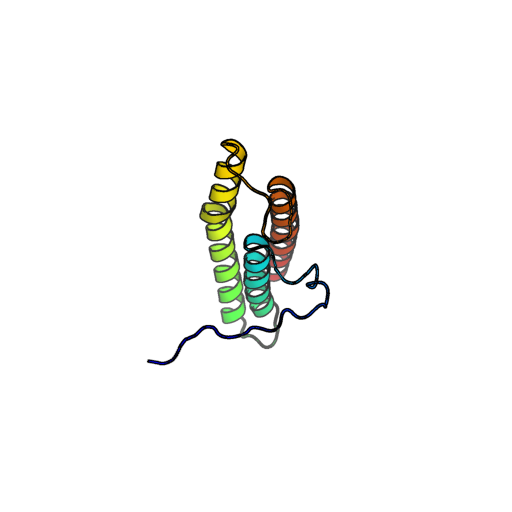.203 -12.987 1.00 96.75 90 ALA A O 1
ATOM 714 N N . VAL A 1 91 ? 4.130 -5.047 -13.228 1.00 96.31 91 VAL A N 1
ATOM 715 C CA . VAL A 1 91 ? 4.067 -4.375 -11.918 1.00 96.31 91 VAL A CA 1
ATOM 716 C C . VAL A 1 91 ? 2.757 -3.594 -11.773 1.00 96.31 91 VAL A C 1
ATOM 718 O O . VAL A 1 91 ? 2.050 -3.755 -10.783 1.00 96.31 91 VAL A O 1
ATOM 721 N N . MET A 1 92 ? 2.353 -2.829 -12.795 1.00 97.44 92 MET A N 1
ATOM 722 C CA . MET A 1 92 ? 1.073 -2.106 -12.801 1.00 97.44 92 MET A CA 1
ATOM 723 C C . MET A 1 92 ? -0.143 -3.036 -12.644 1.00 97.44 92 MET A C 1
ATOM 725 O O . MET A 1 92 ? -1.092 -2.708 -11.929 1.00 97.44 92 MET A O 1
ATOM 729 N N . ARG A 1 93 ? -0.137 -4.211 -13.290 1.00 97.94 93 ARG A N 1
ATOM 730 C CA . ARG A 1 93 ? -1.198 -5.217 -13.103 1.00 97.94 93 ARG A CA 1
ATOM 731 C C . ARG A 1 93 ? -1.218 -5.747 -11.671 1.00 97.94 93 ARG A C 1
ATOM 733 O O . ARG A 1 93 ? -2.299 -5.840 -11.093 1.00 97.94 93 ARG A O 1
ATOM 740 N N . SER A 1 94 ? -0.053 -6.045 -11.098 1.00 97.94 94 SER A N 1
ATOM 741 C CA . SER A 1 94 ? 0.065 -6.495 -9.710 1.00 97.94 94 SER A CA 1
ATOM 742 C C . SER A 1 94 ? -0.437 -5.430 -8.735 1.00 97.94 94 SER A C 1
ATOM 744 O O . SER A 1 94 ? -1.250 -5.758 -7.875 1.00 97.94 94 SER A O 1
ATOM 746 N N . ILE A 1 95 ? -0.063 -4.159 -8.919 1.00 98.19 95 ILE A N 1
ATOM 747 C CA . ILE A 1 95 ? -0.577 -3.031 -8.126 1.00 98.19 95 ILE A CA 1
ATOM 748 C C . ILE A 1 95 ? -2.107 -3.003 -8.160 1.00 98.19 95 ILE A C 1
ATOM 750 O O . ILE A 1 95 ? -2.740 -3.032 -7.111 1.00 98.19 95 ILE A O 1
ATOM 754 N N . ASN A 1 96 ? -2.704 -3.021 -9.357 1.00 98.19 96 ASN A N 1
ATOM 755 C CA . ASN A 1 96 ? -4.159 -2.966 -9.518 1.00 98.19 96 ASN A CA 1
ATOM 756 C C . ASN A 1 96 ? -4.882 -4.168 -8.896 1.00 98.19 96 ASN A C 1
ATOM 758 O O . ASN A 1 96 ? -6.010 -4.035 -8.423 1.00 98.19 96 ASN A O 1
ATOM 762 N N . LYS A 1 97 ? -4.274 -5.360 -8.932 1.00 98.44 97 LYS A N 1
ATOM 763 C CA . LYS A 1 97 ? -4.840 -6.560 -8.304 1.00 98.44 97 LYS A CA 1
ATOM 764 C C . LYS A 1 97 ? -4.873 -6.409 -6.781 1.00 98.44 97 LYS A C 1
ATOM 766 O O . LYS A 1 97 ? -5.928 -6.608 -6.182 1.00 98.44 97 LYS A O 1
ATOM 771 N N . HIS A 1 98 ? -3.746 -6.035 -6.177 1.00 98.06 98 HIS A N 1
ATOM 772 C CA . HIS A 1 98 ? -3.617 -5.926 -4.722 1.00 98.06 98 HIS A CA 1
ATOM 773 C C . HIS A 1 98 ? -4.415 -4.744 -4.169 1.00 98.06 98 HIS A C 1
ATOM 775 O O . HIS A 1 98 ? -5.168 -4.919 -3.217 1.00 98.06 98 HIS A O 1
ATOM 781 N N . SER A 1 99 ? -4.354 -3.569 -4.804 1.00 98.00 99 SER A N 1
ATOM 782 C CA . SER A 1 99 ? -5.101 -2.392 -4.345 1.00 98.00 99 SER A CA 1
ATOM 783 C C . SER A 1 99 ? -6.611 -2.638 -4.315 1.00 98.00 99 SER A C 1
ATOM 785 O O . SER A 1 99 ? -7.274 -2.264 -3.355 1.00 98.00 99 SER A O 1
ATOM 787 N N . ARG A 1 100 ? -7.162 -3.335 -5.320 1.00 98.12 100 ARG A N 1
ATOM 788 C CA . ARG A 1 100 ? -8.582 -3.720 -5.343 1.00 98.12 100 ARG A CA 1
ATOM 789 C C . ARG A 1 100 ? -8.938 -4.705 -4.237 1.00 98.12 100 ARG A C 1
ATOM 791 O O . ARG A 1 100 ? -10.033 -4.619 -3.690 1.00 98.12 100 ARG A O 1
ATOM 798 N N . ALA A 1 101 ? -8.055 -5.655 -3.931 1.00 98.25 101 ALA A N 1
ATOM 799 C CA . ALA A 1 101 ? -8.275 -6.593 -2.835 1.00 98.25 101 ALA A CA 1
ATOM 800 C C . ALA A 1 101 ? -8.302 -5.864 -1.482 1.00 98.25 101 ALA A C 1
ATOM 802 O O . ALA A 1 101 ? -9.224 -6.080 -0.695 1.00 98.25 101 ALA A O 1
ATOM 803 N N . LEU A 1 102 ? -7.358 -4.944 -1.264 1.00 98.06 102 LEU A N 1
ATOM 804 C CA . LEU A 1 102 ? -7.294 -4.128 -0.053 1.00 98.06 102 LEU A CA 1
ATOM 805 C C . LEU A 1 102 ? -8.494 -3.182 0.066 1.00 98.06 102 LEU A C 1
ATOM 807 O O . LEU A 1 102 ? -9.105 -3.130 1.124 1.00 98.06 102 LEU A O 1
ATOM 811 N N . ALA A 1 103 ? -8.903 -2.519 -1.020 1.00 97.25 103 ALA A N 1
ATOM 812 C CA . ALA A 1 103 ? -10.093 -1.666 -1.030 1.00 97.25 103 ALA A CA 1
ATOM 813 C C . ALA A 1 103 ? -11.366 -2.453 -0.674 1.00 97.25 103 ALA A C 1
ATOM 815 O O . ALA A 1 103 ? -12.156 -2.014 0.153 1.00 97.25 103 ALA A O 1
ATOM 816 N N . LYS A 1 104 ? -11.534 -3.667 -1.221 1.00 97.62 104 LYS A N 1
ATOM 817 C CA . LYS A 1 104 ? -12.652 -4.551 -0.847 1.00 97.62 104 LYS A CA 1
ATOM 818 C C . LYS A 1 104 ? -12.621 -4.937 0.631 1.00 97.62 104 LYS A C 1
ATOM 820 O O . LYS A 1 104 ? -13.677 -5.024 1.247 1.00 97.62 104 LYS A O 1
ATOM 825 N N . ARG A 1 105 ? -11.438 -5.219 1.187 1.00 97.62 105 ARG A N 1
ATOM 826 C CA . ARG A 1 105 ? -11.288 -5.524 2.617 1.00 97.62 105 ARG A CA 1
ATOM 827 C C . ARG A 1 105 ? -11.620 -4.299 3.471 1.00 97.62 105 ARG A C 1
ATOM 829 O O . ARG A 1 105 ? -12.384 -4.443 4.410 1.00 97.62 105 ARG A O 1
ATOM 836 N N . HIS A 1 106 ? -11.140 -3.116 3.096 1.00 97.56 106 HIS A N 1
ATOM 837 C CA . HIS A 1 106 ? -11.445 -1.850 3.771 1.00 97.56 106 HIS A CA 1
ATOM 838 C C . HIS A 1 106 ? -12.948 -1.567 3.833 1.00 97.56 106 HIS A C 1
ATOM 840 O O . HIS A 1 106 ? -13.465 -1.334 4.919 1.00 97.56 106 HIS A O 1
ATOM 846 N N . THR A 1 107 ? -13.674 -1.714 2.719 1.00 96.12 107 THR A N 1
ATOM 847 C CA . THR A 1 107 ? -15.138 -1.548 2.715 1.00 96.12 107 THR A CA 1
ATOM 848 C C . THR A 1 107 ? -15.844 -2.531 3.654 1.00 96.12 107 THR A C 1
ATOM 850 O O . THR A 1 107 ? -16.791 -2.140 4.324 1.00 96.12 107 THR A O 1
ATOM 853 N N . ARG A 1 108 ? -15.381 -3.787 3.740 1.00 95.94 108 ARG A N 1
ATOM 854 C CA . ARG A 1 108 ? -15.954 -4.791 4.659 1.00 95.94 108 ARG A CA 1
ATOM 855 C C . ARG A 1 108 ? -15.689 -4.515 6.138 1.00 95.94 108 ARG A C 1
ATOM 857 O O . ARG A 1 108 ? -16.406 -5.054 6.959 1.00 95.94 108 ARG A O 1
ATOM 864 N N . LEU A 1 109 ? -14.631 -3.781 6.476 1.00 92.62 109 LEU A N 1
ATOM 865 C CA . LEU A 1 109 ? -14.334 -3.422 7.869 1.00 92.62 109 LEU A CA 1
ATOM 866 C C . LEU A 1 109 ? -15.089 -2.168 8.314 1.00 92.62 109 LEU A C 1
ATOM 868 O O . LEU A 1 109 ? -15.183 -1.904 9.508 1.00 92.62 109 LEU A O 1
ATOM 872 N N . PHE A 1 110 ? -15.578 -1.386 7.353 1.00 82.62 110 PHE A N 1
ATOM 873 C CA . PHE A 1 110 ? -16.331 -0.165 7.601 1.00 82.62 110 PHE A CA 1
ATOM 874 C C . PHE A 1 110 ? -17.843 -0.407 7.758 1.00 82.62 110 PHE A C 1
ATOM 876 O O . PHE A 1 110 ? -18.489 0.327 8.502 1.00 82.62 110 PHE A O 1
ATOM 883 N N . LEU A 1 111 ? -18.398 -1.392 7.038 1.00 60.66 111 LEU A N 1
ATOM 884 C CA . LEU A 1 111 ? -19.816 -1.788 7.050 1.00 60.66 111 LEU A CA 1
ATOM 885 C C . LEU A 1 111 ? -20.046 -3.008 7.943 1.00 60.66 111 LEU A C 1
ATOM 887 O O . LEU A 1 111 ? -21.086 -3.024 8.634 1.00 60.66 111 LEU A O 1
#

Radius of gyration: 19.55 Å; Cα contacts (8 Å, |Δi|>4): 71; chains: 1; bounding box: 69×30×43 Å

Mean predicted aligned error: 7.29 Å

Foldseek 3Di:
DDDPPPPDPDDPDPDPLPPDDFPLVVLLVVLVVLQVLLVDPVRDPVVSVVSLVVSVVSLVVCCVPVVVVLVVCVVVVNDDQTPSRHGSVRVVVVNVVSSVVSVVSSVVSVD

Sequence (111 aa):
MYDVAASGKKHDLPEPQDRYLDRELSWLAFNERVLTMADDPETPLLERVNFLSIFASNLDEFFMVRVAGLKRRIATGLAVPSVTGAQPRAVMRSINKHSRALAKRHTRLFL

InterPro domains:
  IPR003414 Polyphosphate kinase [PTHR30218] (7-110)
  IPR025198 Polyphosphate kinase N-terminal domain [PF13089] (20-110)
  IPR036832 Polyphosphate kinase N-terminal domain superfamily [SSF140356] (17-110)